Protein AF-A0A2N6AEP0-F1 (afdb_monomer_lite)

pLDDT: mean 72.24, std 19.49, range [38.16, 96.25]

Radius of gyration: 18.6 Å; chains: 1; bounding box: 50×39×45 Å

Secondary structure (DSSP, 8-state):
---------TT---SSGGGHHHHHHHHHT-TTT--S-HHHHHHHHHHHHHHHHHHHHHHHHHTTTT-TTSSSSS-HHHHHSS--

Sequence (84 aa):
MTKRAVVLFNLGGPTDLKVVRPFLFNLFNDPYIIQLPRILRFLVAKLISWRRTPTAQGIYREMGGGDRQLFNKRPHKLWLLRNS

Structure (mmCIF, N/CA/C/O backbone):
data_AF-A0A2N6AEP0-F1
#
_entry.id   AF-A0A2N6AEP0-F1
#
loop_
_atom_site.group_PDB
_atom_site.id
_atom_site.type_symbol
_atom_site.label_atom_id
_atom_site.label_alt_id
_atom_site.label_comp_id
_atom_site.label_asym_id
_atom_site.label_entity_id
_atom_site.label_seq_id
_atom_site.pdbx_PDB_ins_code
_atom_site.Cartn_x
_atom_site.Cartn_y
_atom_site.Cartn_z
_atom_site.occupancy
_atom_site.B_iso_or_equiv
_atom_site.auth_seq_id
_atom_site.auth_comp_id
_atom_site.auth_asym_id
_atom_site.auth_atom_id
_atom_site.pdbx_PDB_model_num
ATOM 1 N N . MET A 1 1 ? -20.764 -4.860 -16.392 1.00 38.22 1 MET A N 1
ATOM 2 C CA . MET A 1 1 ? -19.556 -4.145 -16.867 1.00 38.22 1 MET A CA 1
ATOM 3 C C . MET A 1 1 ? -18.636 -3.876 -15.679 1.00 38.22 1 MET A C 1
ATOM 5 O O . MET A 1 1 ? -18.894 -2.958 -14.910 1.00 38.22 1 MET A O 1
ATOM 9 N N . THR A 1 2 ? -17.607 -4.694 -15.459 1.00 38.16 2 THR A N 1
ATOM 10 C CA . THR A 1 2 ? -16.650 -4.503 -14.356 1.00 38.16 2 THR A CA 1
ATOM 11 C C . THR A 1 2 ? -15.713 -3.347 -14.707 1.00 38.16 2 THR A C 1
ATOM 13 O O . THR A 1 2 ? -14.815 -3.500 -15.534 1.00 38.16 2 THR A O 1
ATOM 16 N N . LYS A 1 3 ? -15.933 -2.166 -14.114 1.00 44.44 3 LYS A N 1
ATOM 17 C CA . LYS A 1 3 ? -15.028 -1.020 -14.269 1.00 44.44 3 LYS A CA 1
ATOM 18 C C . LYS A 1 3 ? -13.685 -1.378 -13.627 1.00 44.44 3 LYS A C 1
ATOM 20 O O . LYS A 1 3 ? -13.587 -1.514 -12.410 1.00 44.44 3 LYS A O 1
ATOM 25 N N . ARG A 1 4 ? -12.653 -1.582 -14.448 1.00 47.56 4 ARG A N 1
ATOM 26 C CA . ARG A 1 4 ? -11.276 -1.758 -13.973 1.00 47.56 4 ARG A CA 1
ATOM 27 C C . ARG A 1 4 ? -10.758 -0.384 -13.560 1.00 47.56 4 ARG A C 1
ATOM 29 O O . ARG A 1 4 ? -10.456 0.439 -14.416 1.00 47.56 4 ARG A O 1
ATOM 36 N N . ALA A 1 5 ? -10.697 -0.124 -12.258 1.00 45.38 5 ALA A N 1
ATOM 37 C CA . ALA A 1 5 ? -10.022 1.055 -11.737 1.00 45.38 5 ALA A CA 1
ATOM 38 C C . ALA A 1 5 ? -8.510 0.865 -11.926 1.00 45.38 5 ALA A C 1
ATOM 40 O O . ALA A 1 5 ? -7.864 0.1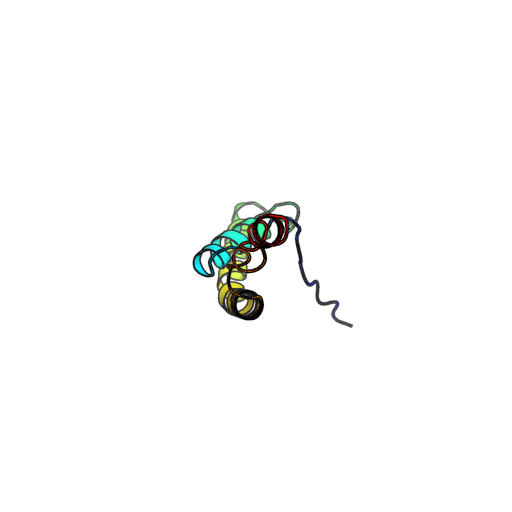35 -11.174 1.00 45.38 5 ALA A O 1
ATOM 41 N N . VAL A 1 6 ? -7.956 1.470 -12.978 1.00 49.81 6 VAL A N 1
ATOM 42 C CA . VAL A 1 6 ? -6.506 1.599 -13.145 1.00 49.81 6 VAL A CA 1
ATOM 43 C C . VAL A 1 6 ? -6.090 2.796 -12.307 1.00 49.81 6 VAL A C 1
ATOM 45 O O . VAL A 1 6 ? -6.300 3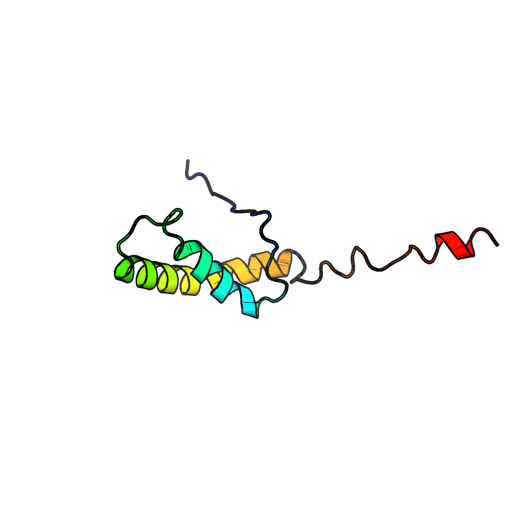.948 -12.675 1.00 49.81 6 VAL A O 1
ATOM 48 N N . VAL A 1 7 ? -5.579 2.503 -11.119 1.00 58.19 7 VAL A N 1
ATOM 49 C CA . VAL A 1 7 ? -5.131 3.506 -10.163 1.00 58.19 7 VAL A CA 1
ATOM 50 C C . VAL A 1 7 ? -3.766 4.035 -10.618 1.00 58.19 7 VAL A C 1
ATOM 52 O O . VAL A 1 7 ? -2.730 3.458 -10.300 1.00 58.19 7 VAL A O 1
ATOM 55 N N . LEU A 1 8 ? -3.771 5.111 -11.407 1.00 51.62 8 LEU A N 1
ATOM 56 C CA . LEU A 1 8 ? -2.575 5.853 -11.813 1.00 51.62 8 LEU A CA 1
ATOM 57 C C . LEU A 1 8 ? -2.466 7.106 -10.926 1.00 51.62 8 LEU A C 1
ATOM 59 O O . LEU A 1 8 ? -2.910 8.190 -11.294 1.00 51.62 8 LEU A O 1
ATOM 63 N N . PHE A 1 9 ? -1.966 6.952 -9.698 1.00 52.53 9 PHE A N 1
ATOM 64 C CA . PHE A 1 9 ? -1.811 8.094 -8.793 1.00 52.53 9 PHE A CA 1
ATOM 65 C C . PHE A 1 9 ? -0.549 8.899 -9.118 1.00 52.53 9 PHE A C 1
ATOM 67 O O . PHE A 1 9 ? 0.534 8.346 -9.293 1.00 52.53 9 PHE A O 1
ATOM 74 N N . ASN A 1 10 ? -0.680 10.225 -9.058 1.00 52.66 10 ASN A N 1
ATOM 75 C CA . ASN A 1 10 ? 0.406 11.214 -9.047 1.00 52.66 10 ASN A CA 1
ATOM 76 C C . ASN A 1 10 ? 1.335 11.127 -7.807 1.00 52.66 10 ASN A C 1
ATOM 78 O O . ASN A 1 10 ? 2.065 12.067 -7.520 1.00 52.66 10 ASN A O 1
ATOM 82 N N . LEU A 1 11 ? 1.341 10.013 -7.064 1.00 54.66 11 LEU A N 1
ATOM 83 C CA . LEU A 1 11 ? 2.196 9.798 -5.885 1.00 54.66 11 LEU A CA 1
ATOM 84 C C . LEU A 1 11 ? 3.631 9.365 -6.243 1.00 54.66 11 LEU A C 1
ATOM 86 O O . LEU A 1 11 ? 4.452 9.151 -5.356 1.00 54.66 11 LEU A O 1
ATOM 90 N N . GLY A 1 12 ? 3.940 9.248 -7.537 1.00 56.81 12 GLY A N 1
ATOM 91 C CA . GLY A 1 12 ? 5.182 8.656 -8.024 1.00 56.81 12 GLY A CA 1
ATOM 92 C C . GLY A 1 12 ? 5.080 7.131 -8.089 1.00 56.81 12 GLY A C 1
ATOM 93 O O . GLY A 1 12 ? 4.514 6.478 -7.215 1.00 56.81 12 GLY A O 1
ATOM 94 N N . GLY A 1 13 ? 5.594 6.550 -9.173 1.00 60.16 13 GLY A N 1
ATOM 95 C CA . GLY A 1 13 ? 5.726 5.102 -9.281 1.00 60.16 13 GLY A CA 1
ATOM 96 C C . GLY A 1 13 ? 6.922 4.614 -8.454 1.00 60.16 13 GLY A C 1
ATOM 97 O O . GLY A 1 13 ? 7.923 5.329 -8.383 1.00 60.16 13 GLY A O 1
ATOM 98 N N . PRO A 1 14 ? 6.860 3.418 -7.846 1.00 60.38 14 PRO A N 1
ATOM 99 C CA . PRO A 1 14 ? 8.025 2.775 -7.260 1.00 60.38 14 PRO A CA 1
ATOM 100 C C . PRO A 1 14 ? 9.181 2.743 -8.271 1.00 60.38 14 PRO A C 1
ATOM 102 O O . PRO A 1 14 ? 9.067 2.147 -9.341 1.00 60.38 14 PRO A O 1
ATOM 105 N N . THR A 1 15 ? 10.294 3.387 -7.920 1.00 63.97 15 THR A N 1
ATOM 106 C CA . THR A 1 15 ? 11.547 3.378 -8.693 1.00 63.97 15 THR A CA 1
ATOM 107 C C . THR A 1 15 ? 12.258 2.022 -8.656 1.00 63.97 15 THR A C 1
ATOM 109 O O . THR A 1 15 ? 13.191 1.805 -9.416 1.00 63.97 15 THR A O 1
ATOM 112 N N . ASP A 1 16 ? 11.814 1.089 -7.809 1.00 71.38 16 ASP A N 1
ATOM 113 C CA . ASP A 1 16 ? 12.318 -0.285 -7.746 1.00 71.38 16 ASP A CA 1
ATOM 114 C C . ASP A 1 16 ? 11.145 -1.264 -7.548 1.00 71.38 16 ASP A C 1
ATOM 116 O O . ASP A 1 16 ? 10.225 -1.030 -6.758 1.00 71.38 16 ASP A O 1
ATOM 120 N N . LEU A 1 17 ? 11.184 -2.413 -8.225 1.00 77.38 17 LEU A N 1
ATOM 121 C CA . LEU A 1 17 ? 10.226 -3.507 -8.045 1.00 77.38 17 LEU A CA 1
ATOM 122 C C . LEU A 1 17 ? 10.157 -3.991 -6.585 1.00 77.38 17 LEU A C 1
ATOM 124 O O . LEU A 1 17 ? 9.109 -4.476 -6.145 1.00 77.38 17 LEU A O 1
ATOM 128 N N . LYS A 1 18 ? 11.241 -3.835 -5.814 1.00 79.12 18 LYS A N 1
ATOM 129 C CA . LYS A 1 18 ? 11.315 -4.197 -4.389 1.00 79.12 18 LYS A CA 1
ATOM 130 C C . LYS A 1 18 ? 10.396 -3.351 -3.505 1.00 79.12 18 LYS A C 1
ATOM 132 O O . LYS A 1 18 ? 9.893 -3.857 -2.501 1.00 79.12 18 LYS A O 1
ATOM 137 N N . VAL A 1 19 ? 10.121 -2.099 -3.882 1.00 83.44 19 VAL A N 1
ATOM 138 C CA . VAL A 1 19 ? 9.274 -1.189 -3.088 1.00 83.44 19 VAL A CA 1
ATOM 139 C C . VAL A 1 19 ? 7.785 -1.256 -3.463 1.00 83.44 19 VAL A C 1
ATOM 141 O O . VAL A 1 19 ? 6.950 -0.683 -2.764 1.00 83.44 19 VAL A O 1
ATOM 144 N N . VAL A 1 20 ? 7.418 -2.039 -4.488 1.00 85.50 20 VAL A N 1
ATOM 145 C CA . VAL A 1 20 ? 6.019 -2.235 -4.921 1.00 85.50 20 VAL A CA 1
ATOM 146 C C . VAL A 1 20 ? 5.148 -2.795 -3.794 1.00 85.50 20 VAL A C 1
ATOM 148 O O . VAL A 1 20 ? 4.033 -2.325 -3.576 1.00 85.50 20 VAL A O 1
ATOM 151 N N . ARG A 1 21 ? 5.644 -3.783 -3.040 1.00 89.12 21 ARG A N 1
ATOM 152 C CA . ARG A 1 21 ? 4.867 -4.402 -1.955 1.00 89.12 21 ARG A CA 1
ATOM 153 C C . ARG A 1 21 ? 4.609 -3.441 -0.781 1.00 89.12 21 ARG A C 1
ATOM 155 O O . ARG A 1 21 ? 3.444 -3.326 -0.399 1.00 89.12 21 ARG A O 1
ATOM 162 N N . PRO A 1 22 ? 5.622 -2.743 -0.222 1.00 89.12 22 PRO A N 1
ATOM 163 C CA . PRO A 1 22 ? 5.402 -1.691 0.774 1.00 89.12 22 PRO A CA 1
ATOM 164 C C . PRO A 1 22 ? 4.430 -0.601 0.308 1.00 89.12 22 PRO A C 1
ATOM 166 O O . PRO A 1 22 ? 3.549 -0.203 1.066 1.00 89.12 22 PRO A O 1
ATOM 169 N N . PHE A 1 23 ? 4.536 -0.169 -0.952 1.00 86.62 23 PHE A N 1
ATOM 170 C CA . PHE A 1 23 ? 3.625 0.814 -1.537 1.00 86.62 23 PHE A CA 1
ATOM 171 C C . PHE A 1 23 ? 2.168 0.328 -1.531 1.00 86.62 23 PHE A C 1
ATOM 173 O O . PHE A 1 23 ? 1.289 1.008 -1.003 1.00 86.62 23 PHE A O 1
ATOM 180 N N . LEU A 1 24 ? 1.914 -0.880 -2.050 1.00 89.06 24 LEU A N 1
ATOM 181 C CA . LEU A 1 24 ? 0.572 -1.468 -2.056 1.00 89.06 24 LEU A CA 1
ATOM 182 C C . LEU A 1 24 ? 0.030 -1.664 -0.638 1.00 89.06 24 LEU A C 1
ATOM 184 O O . LEU A 1 24 ? -1.158 -1.465 -0.402 1.00 89.06 24 LEU A O 1
ATOM 188 N N . PHE A 1 25 ? 0.882 -2.057 0.309 1.00 92.81 25 PHE A N 1
ATOM 189 C CA . PHE A 1 25 ? 0.474 -2.206 1.700 1.00 92.81 25 PHE A CA 1
ATOM 190 C C . PHE A 1 25 ? -0.015 -0.876 2.282 1.00 92.81 25 PHE A C 1
ATOM 192 O O . PHE A 1 25 ? -1.109 -0.837 2.839 1.00 92.81 25 PHE A O 1
ATOM 199 N N . ASN A 1 26 ? 0.742 0.209 2.103 1.00 90.50 26 ASN A N 1
ATOM 200 C CA . ASN A 1 26 ? 0.346 1.534 2.584 1.00 90.50 26 ASN A CA 1
ATOM 201 C C . ASN A 1 26 ? -0.959 2.008 1.932 1.00 90.50 26 ASN A C 1
ATOM 203 O O . ASN A 1 26 ? -1.833 2.506 2.634 1.00 90.50 26 ASN A O 1
ATOM 207 N N . LEU A 1 27 ? -1.123 1.769 0.626 1.00 88.56 27 LEU A N 1
ATOM 208 C CA . LEU A 1 27 ? -2.338 2.109 -0.117 1.00 88.56 27 LEU A CA 1
ATOM 209 C C . LEU A 1 27 ? -3.583 1.412 0.450 1.00 88.56 27 LEU A C 1
ATOM 211 O O . LEU A 1 27 ? -4.602 2.050 0.688 1.00 88.56 27 LEU A O 1
ATOM 215 N N . PHE A 1 28 ? -3.520 0.098 0.675 1.00 90.69 28 PHE A N 1
ATOM 216 C CA . PHE A 1 28 ? -4.672 -0.648 1.193 1.00 90.69 28 PHE A CA 1
ATOM 217 C C . PHE A 1 28 ? -4.858 -0.494 2.705 1.00 90.69 28 PHE A C 1
ATOM 219 O O . PHE A 1 28 ? -5.933 -0.779 3.225 1.00 90.69 28 PHE A O 1
ATOM 226 N N . ASN A 1 29 ? -3.829 -0.047 3.421 1.00 92.62 29 ASN A N 1
ATOM 227 C CA . ASN A 1 29 ? -3.927 0.267 4.839 1.00 92.62 29 ASN A CA 1
ATOM 228 C C . ASN A 1 29 ? -4.461 1.691 5.089 1.00 92.62 29 ASN A C 1
ATOM 230 O O . ASN A 1 29 ? -4.604 2.083 6.244 1.00 92.62 29 ASN A O 1
ATOM 234 N N . ASP A 1 30 ? -4.786 2.463 4.053 1.00 89.69 30 ASP A N 1
ATOM 235 C CA . ASP A 1 30 ? -5.379 3.795 4.174 1.00 89.69 30 ASP A CA 1
ATOM 236 C C . ASP A 1 30 ? -6.865 3.702 4.604 1.00 89.69 30 ASP A C 1
ATOM 238 O O . ASP A 1 30 ? -7.639 2.964 3.981 1.00 89.69 30 ASP A O 1
ATOM 242 N N . PRO A 1 31 ? -7.293 4.412 5.671 1.00 89.75 31 PRO A N 1
ATOM 243 C CA . PRO A 1 31 ? -8.687 4.397 6.127 1.00 89.75 31 PRO A CA 1
ATOM 244 C C . PRO A 1 31 ? -9.682 4.990 5.114 1.00 89.75 31 PRO A C 1
ATOM 246 O O . PRO A 1 31 ? -10.858 4.633 5.154 1.00 89.75 31 PRO A O 1
ATOM 249 N N . TYR A 1 32 ? -9.235 5.864 4.209 1.00 87.50 32 TYR A N 1
ATOM 250 C CA . TYR A 1 32 ? -10.058 6.436 3.143 1.00 87.50 32 TYR A CA 1
ATOM 251 C C . TYR A 1 32 ? -10.236 5.478 1.959 1.00 87.50 32 TYR A C 1
ATOM 253 O O . TYR A 1 32 ? -11.207 5.606 1.216 1.00 87.50 32 TYR A O 1
ATOM 261 N N . ILE A 1 33 ? -9.339 4.497 1.797 1.00 86.56 33 ILE A N 1
ATOM 262 C CA . ILE A 1 33 ? -9.444 3.454 0.765 1.00 86.56 33 ILE A CA 1
ATOM 263 C C . ILE A 1 33 ? -10.248 2.258 1.280 1.00 86.56 33 ILE A C 1
ATOM 265 O O . ILE A 1 33 ? -11.122 1.748 0.580 1.00 86.56 33 ILE A O 1
ATOM 269 N N . ILE A 1 34 ? -9.958 1.800 2.501 1.00 86.12 34 ILE A N 1
ATOM 270 C CA . ILE A 1 34 ? -10.654 0.684 3.144 1.00 86.12 34 ILE A CA 1
ATOM 271 C C . ILE A 1 34 ? -11.202 1.150 4.491 1.00 86.12 34 ILE A C 1
ATOM 273 O O . ILE A 1 34 ? -10.466 1.316 5.462 1.00 86.12 34 ILE A O 1
ATOM 277 N N . GLN A 1 35 ? -12.522 1.286 4.581 1.00 91.81 35 GLN A N 1
ATOM 278 C CA . GLN A 1 35 ? -13.202 1.643 5.824 1.00 91.81 35 GLN A CA 1
ATOM 279 C C . GLN A 1 35 ? -13.400 0.392 6.692 1.00 91.81 35 GLN A C 1
ATOM 281 O O . GLN A 1 35 ? -14.469 -0.208 6.725 1.00 91.81 35 GLN A O 1
ATOM 286 N N . LEU A 1 36 ? -12.332 -0.040 7.368 1.00 93.12 36 LEU A N 1
ATOM 287 C CA . LEU A 1 36 ? -12.353 -1.156 8.317 1.00 93.12 36 LEU A CA 1
ATOM 288 C C . LEU A 1 36 ? -11.643 -0.793 9.632 1.00 93.12 36 LEU A C 1
ATOM 290 O O . LEU A 1 36 ? -10.703 0.020 9.629 1.00 93.12 36 LEU A O 1
ATOM 294 N N . PRO A 1 37 ? -12.011 -1.456 10.749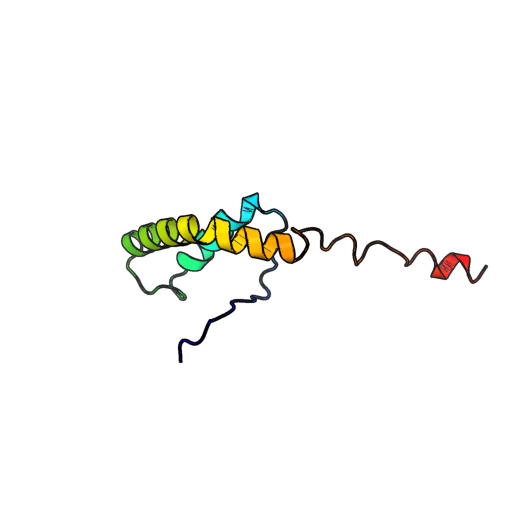 1.00 94.25 37 PRO A N 1
ATOM 295 C CA . PRO A 1 37 ? -11.255 -1.394 11.995 1.00 94.25 37 PRO A CA 1
ATOM 296 C C . PRO A 1 37 ? -9.771 -1.691 11.758 1.00 94.25 37 PRO A C 1
ATOM 298 O O . PRO A 1 37 ? -9.424 -2.550 10.946 1.00 94.25 37 PRO A O 1
ATOM 301 N N . ARG A 1 38 ? -8.884 -0.996 12.480 1.00 92.62 38 ARG A N 1
ATOM 302 C CA . ARG A 1 38 ? -7.428 -0.981 12.229 1.00 92.62 38 ARG A CA 1
ATOM 303 C C . ARG A 1 38 ? -6.808 -2.376 12.074 1.00 92.62 38 ARG A C 1
ATOM 305 O O . ARG A 1 38 ? -5.983 -2.573 11.188 1.00 92.62 38 ARG A O 1
ATOM 312 N N . ILE A 1 39 ? -7.219 -3.335 12.903 1.00 94.62 39 ILE A N 1
ATOM 313 C CA . ILE A 1 39 ? -6.695 -4.710 12.892 1.00 94.62 39 ILE A CA 1
ATOM 314 C C . ILE A 1 39 ? -7.109 -5.439 11.608 1.00 94.62 39 ILE A C 1
ATOM 316 O O . ILE A 1 39 ? -6.264 -5.985 10.902 1.00 94.62 39 ILE A O 1
ATOM 320 N N . LEU A 1 40 ? -8.399 -5.399 11.265 1.00 95.44 40 LEU A N 1
ATOM 321 C CA . LEU A 1 40 ? -8.919 -6.037 10.054 1.00 95.44 40 LEU A CA 1
ATOM 322 C C . LEU A 1 40 ? -8.345 -5.385 8.797 1.00 95.44 40 LEU A C 1
ATOM 324 O O . LEU A 1 40 ? -7.909 -6.084 7.886 1.00 95.44 40 LEU A O 1
ATOM 328 N N . ARG A 1 41 ? -8.263 -4.052 8.780 1.00 95.75 41 ARG A N 1
ATOM 329 C CA . ARG A 1 41 ? -7.639 -3.294 7.693 1.00 95.75 41 ARG A CA 1
ATOM 330 C C . ARG A 1 41 ? -6.188 -3.703 7.474 1.00 95.75 41 ARG A C 1
ATOM 332 O O . ARG A 1 41 ? -5.810 -3.960 6.338 1.00 95.75 41 ARG A O 1
ATOM 339 N N . PHE A 1 42 ? -5.402 -3.845 8.539 1.00 95.50 42 PHE A N 1
ATOM 340 C CA . 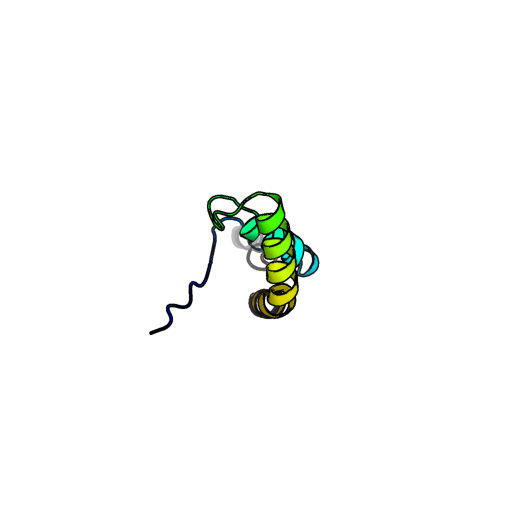PHE A 1 42 ? -4.017 -4.303 8.445 1.00 95.50 42 PHE A CA 1
ATOM 341 C C . PHE A 1 42 ? -3.910 -5.703 7.818 1.00 95.50 42 PHE A C 1
ATOM 343 O O . PHE A 1 42 ? -3.089 -5.923 6.924 1.00 95.50 42 PHE A O 1
ATOM 350 N N . LEU A 1 43 ? -4.751 -6.649 8.254 1.00 96.25 43 LEU A N 1
ATOM 351 C CA . LEU A 1 43 ? -4.762 -8.015 7.719 1.00 96.25 43 LEU A CA 1
ATOM 352 C C . LEU A 1 43 ? -5.142 -8.034 6.235 1.00 96.25 43 LEU A C 1
ATOM 354 O O . LEU A 1 43 ? -4.451 -8.653 5.422 1.00 96.25 43 LEU A O 1
ATOM 358 N N . VAL A 1 44 ? -6.197 -7.303 5.875 1.00 94.62 44 VAL A N 1
ATOM 359 C CA . VAL A 1 44 ? -6.665 -7.158 4.494 1.00 94.62 44 VAL A CA 1
ATOM 360 C C . VAL A 1 44 ? -5.590 -6.496 3.629 1.00 94.62 44 VAL A C 1
ATOM 362 O O . VAL A 1 44 ? -5.251 -7.021 2.570 1.00 94.62 44 VAL A O 1
ATOM 365 N N . ALA A 1 45 ? -4.972 -5.411 4.096 1.00 94.44 45 ALA A N 1
ATOM 366 C CA . ALA A 1 45 ? -3.892 -4.730 3.389 1.00 94.44 45 ALA A CA 1
ATOM 367 C C . ALA A 1 45 ? -2.679 -5.644 3.168 1.00 94.44 45 ALA A C 1
ATOM 369 O O . ALA A 1 45 ? -2.113 -5.684 2.072 1.00 94.44 45 ALA A O 1
ATOM 370 N N . LYS A 1 46 ? -2.299 -6.441 4.173 1.00 95.12 46 LYS A N 1
ATOM 371 C CA . LYS A 1 46 ? -1.206 -7.418 4.070 1.00 95.12 46 LYS A CA 1
ATOM 372 C C . LYS A 1 46 ? -1.517 -8.516 3.050 1.00 95.12 46 LYS A C 1
ATOM 374 O O . LYS A 1 46 ? -0.647 -8.868 2.253 1.00 95.12 46 LYS A O 1
ATOM 379 N N . LEU A 1 47 ? -2.750 -9.022 3.041 1.00 95.56 47 LEU A N 1
ATOM 380 C CA . LEU A 1 47 ? -3.191 -10.060 2.109 1.00 95.56 47 LEU A CA 1
ATOM 381 C C . LEU A 1 47 ? -3.259 -9.540 0.667 1.00 95.56 47 LEU A C 1
ATOM 383 O O . LEU A 1 47 ? -2.697 -10.153 -0.243 1.00 95.56 47 LEU A O 1
ATOM 387 N N . ILE A 1 48 ? -3.916 -8.395 0.457 1.00 93.00 48 ILE A N 1
ATOM 388 C CA . ILE A 1 48 ? -4.085 -7.802 -0.873 1.00 93.00 48 ILE A CA 1
ATOM 389 C C . ILE A 1 48 ? -2.729 -7.384 -1.440 1.00 93.00 48 ILE A C 1
ATOM 391 O O 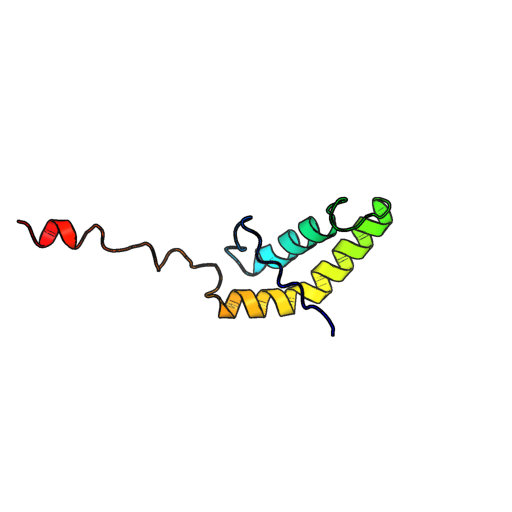. ILE A 1 48 ? -2.436 -7.717 -2.588 1.00 93.00 48 ILE A O 1
ATOM 395 N N . SER A 1 49 ? -1.885 -6.708 -0.653 1.00 93.44 49 SER A N 1
ATOM 396 C CA . SER A 1 49 ? -0.552 -6.294 -1.110 1.00 93.44 49 SER A CA 1
ATOM 397 C C . SER A 1 49 ? 0.288 -7.496 -1.525 1.00 93.44 49 SER A C 1
ATOM 399 O O . SER A 1 49 ? 0.848 -7.490 -2.618 1.00 93.44 49 SER A O 1
ATOM 401 N N . TRP A 1 50 ? 0.315 -8.569 -0.729 1.00 93.44 50 TRP A N 1
ATOM 402 C CA . TRP A 1 50 ? 1.045 -9.788 -1.076 1.00 93.44 50 TRP A CA 1
ATOM 403 C C . TRP A 1 50 ? 0.535 -10.421 -2.375 1.00 93.44 50 TRP A C 1
ATOM 405 O O . TRP A 1 50 ? 1.330 -10.689 -3.274 1.00 93.44 50 TRP A O 1
ATOM 415 N N . ARG A 1 51 ? -0.786 -10.570 -2.525 1.00 92.62 51 ARG A N 1
ATOM 416 C CA . ARG A 1 51 ? -1.391 -11.177 -3.720 1.00 92.62 51 ARG A CA 1
ATOM 417 C C . ARG A 1 51 ? -1.209 -10.328 -4.981 1.00 92.62 51 ARG A C 1
ATOM 419 O O . ARG A 1 51 ? -1.065 -10.871 -6.070 1.00 92.62 51 ARG A O 1
ATOM 426 N N . ARG A 1 52 ? -1.248 -8.999 -4.855 1.00 90.25 52 ARG A N 1
ATOM 427 C CA . ARG A 1 52 ? -1.173 -8.060 -5.989 1.00 90.25 52 ARG A CA 1
ATOM 428 C C . ARG A 1 52 ? 0.255 -7.694 -6.382 1.00 90.25 52 ARG A C 1
ATOM 430 O O . ARG A 1 52 ? 0.445 -7.206 -7.492 1.00 90.25 52 ARG A O 1
ATOM 437 N N . THR A 1 53 ? 1.242 -7.946 -5.519 1.00 89.94 53 THR A N 1
ATOM 438 C CA . THR A 1 53 ? 2.651 -7.600 -5.774 1.00 89.94 53 THR A CA 1
ATOM 439 C C . THR A 1 53 ? 3.172 -8.165 -7.102 1.00 89.94 53 THR A C 1
ATOM 441 O O . THR A 1 53 ? 3.684 -7.366 -7.880 1.00 89.94 53 THR A O 1
ATOM 444 N N . PRO A 1 54 ? 3.013 -9.464 -7.438 1.00 89.12 54 PRO A N 1
ATOM 44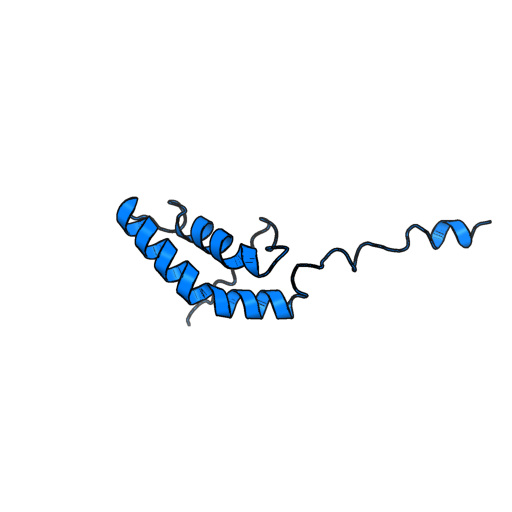5 C CA . PRO A 1 54 ? 3.566 -10.008 -8.682 1.00 89.12 54 PRO A CA 1
ATOM 446 C C . PRO A 1 54 ? 2.947 -9.370 -9.931 1.00 89.12 54 PRO A C 1
ATOM 448 O O . PRO A 1 54 ? 3.655 -9.005 -10.866 1.00 89.12 54 PRO A O 1
ATOM 451 N N . THR A 1 55 ? 1.625 -9.168 -9.925 1.00 87.06 55 THR A N 1
ATOM 452 C CA . THR A 1 55 ? 0.908 -8.513 -11.028 1.00 87.06 55 THR A CA 1
ATOM 453 C C . THR A 1 55 ? 1.339 -7.057 -11.188 1.00 87.06 55 THR A C 1
ATOM 455 O O . THR A 1 55 ? 1.623 -6.621 -12.298 1.00 87.06 55 THR A O 1
ATOM 458 N N . ALA A 1 56 ? 1.427 -6.308 -10.086 1.00 84.31 56 ALA A N 1
ATOM 459 C CA . ALA A 1 56 ? 1.863 -4.916 -10.113 1.00 84.31 56 ALA A CA 1
ATOM 460 C C . ALA A 1 56 ? 3.324 -4.786 -10.569 1.00 84.31 56 ALA A C 1
ATOM 462 O O . ALA A 1 56 ? 3.636 -3.913 -11.370 1.00 84.31 56 ALA A O 1
ATOM 463 N N . GLN A 1 57 ? 4.213 -5.675 -10.118 1.00 85.12 57 GLN A N 1
ATOM 464 C CA . GLN A 1 57 ? 5.604 -5.717 -10.571 1.00 85.12 57 GLN A CA 1
ATOM 465 C C . GLN A 1 57 ? 5.723 -6.001 -12.072 1.00 85.12 57 GLN A C 1
ATOM 467 O O . GLN A 1 57 ? 6.569 -5.393 -12.717 1.00 85.12 57 GLN A O 1
ATOM 472 N N . GLY A 1 58 ? 4.886 -6.883 -12.632 1.00 84.06 58 GLY A N 1
ATOM 473 C CA . GLY A 1 58 ? 4.829 -7.121 -14.079 1.00 84.06 58 GLY A CA 1
ATOM 474 C C . GLY A 1 58 ? 4.501 -5.843 -14.853 1.00 84.06 58 GLY A C 1
ATOM 475 O O . GLY A 1 58 ? 5.256 -5.449 -15.735 1.00 84.06 58 GLY A O 1
ATOM 476 N N . ILE A 1 59 ? 3.459 -5.128 -14.419 1.00 79.44 59 ILE A N 1
ATOM 477 C CA . ILE A 1 59 ? 3.046 -3.846 -15.010 1.00 79.44 59 ILE A CA 1
ATOM 478 C C . ILE A 1 59 ? 4.164 -2.796 -14.891 1.00 79.44 59 ILE A C 1
ATOM 480 O O . ILE A 1 59 ? 4.514 -2.149 -15.874 1.00 79.44 59 ILE A O 1
ATOM 484 N N . TYR A 1 60 ? 4.781 -2.641 -13.713 1.00 75.44 60 TYR A N 1
ATOM 485 C CA . TYR A 1 60 ? 5.886 -1.689 -13.528 1.00 75.44 60 TYR A CA 1
ATOM 486 C C . TYR A 1 60 ? 7.138 -2.057 -14.332 1.00 75.44 60 TYR A C 1
ATOM 488 O O . TYR A 1 60 ? 7.859 -1.162 -14.769 1.00 75.44 60 TYR A O 1
ATOM 496 N N . ARG A 1 61 ? 7.400 -3.351 -14.553 1.00 77.44 61 ARG A N 1
ATOM 497 C CA . ARG A 1 61 ? 8.496 -3.825 -15.408 1.00 77.44 61 ARG A CA 1
ATOM 498 C C . ARG A 1 61 ? 8.250 -3.457 -16.871 1.00 77.44 61 ARG A C 1
ATOM 500 O O . ARG A 1 61 ? 9.162 -2.950 -17.513 1.00 77.44 61 ARG A O 1
ATOM 507 N N . GLU A 1 62 ? 7.031 -3.648 -17.367 1.00 74.50 62 GLU A N 1
ATOM 508 C CA . GLU A 1 62 ? 6.629 -3.243 -18.724 1.00 74.50 62 GLU A CA 1
ATOM 509 C C . GLU A 1 62 ? 6.678 -1.718 -18.915 1.00 74.50 62 GLU A C 1
ATOM 511 O O . GLU A 1 62 ? 7.021 -1.236 -19.990 1.00 74.50 62 GLU A O 1
ATOM 516 N N . MET A 1 63 ? 6.422 -0.947 -17.854 1.00 66.56 63 MET A N 1
ATOM 517 C CA . MET A 1 63 ? 6.520 0.520 -17.849 1.00 66.56 63 MET A CA 1
ATOM 518 C C . MET A 1 63 ? 7.962 1.066 -17.773 1.00 66.56 63 MET A C 1
ATOM 520 O O . MET A 1 63 ? 8.143 2.274 -17.621 1.00 66.56 63 MET A O 1
ATOM 524 N N . GLY A 1 64 ? 8.991 0.215 -17.865 1.00 62.75 64 GLY A N 1
ATOM 525 C CA . GLY A 1 64 ? 10.400 0.630 -17.833 1.00 62.75 64 GLY A CA 1
ATOM 526 C C . GLY A 1 64 ? 11.066 0.560 -16.456 1.00 62.75 64 GLY A C 1
ATOM 527 O O . GLY A 1 64 ? 12.137 1.127 -16.274 1.00 62.75 64 GLY A O 1
ATOM 528 N N . GLY A 1 65 ? 10.450 -0.126 -15.485 1.00 54.66 65 GLY A N 1
ATOM 529 C CA . GLY A 1 65 ? 11.103 -0.567 -14.250 1.00 54.66 65 GLY A CA 1
ATOM 530 C C . GLY A 1 65 ? 11.822 0.543 -13.489 1.00 54.66 65 GLY A C 1
ATOM 531 O O . GLY A 1 65 ? 13.024 0.453 -13.288 1.00 54.66 65 GLY A O 1
ATOM 532 N N . GLY A 1 66 ? 11.107 1.601 -13.100 1.00 54.72 66 GLY A N 1
ATOM 533 C CA . GLY A 1 66 ? 11.634 2.657 -12.229 1.00 54.72 66 GLY A CA 1
ATOM 534 C C . GLY A 1 66 ? 12.710 3.571 -12.827 1.00 54.72 66 GLY A C 1
ATOM 535 O O . GLY A 1 66 ? 12.966 4.648 -12.285 1.00 54.72 66 GLY A O 1
ATOM 536 N N . ASP A 1 67 ? 13.258 3.223 -13.989 1.00 46.94 67 ASP A N 1
ATOM 537 C CA . ASP A 1 67 ? 14.299 3.979 -14.670 1.00 46.94 67 ASP A CA 1
ATOM 538 C C . ASP A 1 67 ? 13.707 5.052 -15.594 1.00 46.94 67 ASP A C 1
ATOM 540 O O . ASP A 1 67 ? 13.989 5.167 -16.787 1.00 46.94 67 ASP A O 1
ATOM 544 N N . ARG A 1 68 ? 12.894 5.939 -15.008 1.00 50.50 68 ARG A N 1
ATOM 545 C CA . ARG A 1 68 ? 12.489 7.192 -15.669 1.00 50.50 68 ARG A CA 1
ATOM 546 C C . ARG A 1 68 ? 13.616 8.237 -15.689 1.00 50.50 68 ARG A C 1
ATOM 548 O O . ARG A 1 68 ? 13.368 9.396 -16.010 1.00 50.50 68 ARG A O 1
ATOM 555 N N . GLN A 1 69 ? 14.855 7.862 -15.354 1.00 48.88 69 GLN A N 1
ATOM 556 C CA . GLN A 1 69 ? 16.014 8.758 -15.422 1.00 48.88 69 GLN A CA 1
ATOM 557 C C . GLN A 1 69 ? 16.717 8.755 -16.784 1.00 48.88 69 GLN A C 1
ATOM 559 O O . GLN A 1 69 ? 17.427 9.715 -17.081 1.00 48.88 69 GLN A O 1
ATOM 564 N N . LEU A 1 70 ? 16.476 7.769 -17.653 1.00 45.81 70 LEU A N 1
ATOM 565 C CA . LEU A 1 70 ? 17.092 7.756 -18.987 1.00 45.81 70 LEU A CA 1
ATOM 566 C C . LEU A 1 70 ? 16.360 8.634 -20.011 1.00 45.81 70 LEU A C 1
ATOM 568 O O . LEU A 1 70 ? 16.980 9.077 -20.970 1.00 45.81 70 LEU A O 1
ATOM 572 N N . PHE A 1 71 ? 15.090 8.988 -19.780 1.00 46.91 71 PHE A N 1
ATOM 573 C CA . PHE A 1 71 ? 14.370 9.902 -20.678 1.00 46.91 71 PHE A CA 1
ATOM 574 C C . PHE A 1 71 ? 14.690 11.389 -20.427 1.00 46.91 71 PHE A C 1
ATOM 576 O O . PHE A 1 71 ? 14.434 12.223 -21.287 1.00 46.91 71 PHE A O 1
ATOM 583 N N . ASN A 1 72 ? 15.273 11.740 -19.271 1.00 46.50 72 ASN A N 1
ATOM 584 C CA . ASN A 1 72 ? 15.580 13.136 -18.920 1.00 46.50 72 ASN A CA 1
ATOM 585 C C . ASN A 1 72 ? 17.075 13.413 -18.677 1.00 46.50 72 ASN A C 1
ATOM 587 O O . ASN A 1 72 ? 17.450 14.487 -18.207 1.00 46.50 72 ASN A O 1
ATOM 591 N N . LYS A 1 73 ? 17.966 12.471 -19.006 1.00 44.22 73 LYS A N 1
ATOM 592 C CA . LYS A 1 73 ? 19.413 12.717 -18.982 1.00 44.22 73 LYS A CA 1
ATOM 593 C C . LYS A 1 73 ? 20.009 12.620 -20.379 1.00 44.22 73 LYS A C 1
ATOM 595 O O . LYS A 1 73 ? 20.724 11.678 -20.693 1.00 44.22 73 LYS A O 1
ATOM 600 N N . ARG A 1 74 ? 19.775 13.707 -21.125 1.00 43.16 74 ARG A N 1
ATOM 601 C CA . ARG A 1 74 ? 20.571 14.337 -22.203 1.00 43.16 74 ARG A CA 1
ATOM 602 C C . ARG A 1 74 ? 19.718 14.571 -23.467 1.00 43.16 74 ARG A C 1
ATOM 604 O O . ARG A 1 74 ? 19.069 13.635 -23.912 1.00 43.16 74 ARG A O 1
ATOM 611 N N . PRO A 1 75 ? 19.761 15.785 -24.064 1.00 47.88 75 PRO A N 1
ATOM 612 C CA . PRO A 1 75 ? 20.954 16.624 -24.059 1.00 47.88 75 PRO A CA 1
ATOM 613 C C . PRO A 1 75 ? 20.696 18.137 -23.910 1.00 47.88 75 PRO A C 1
ATOM 615 O O . PRO A 1 75 ? 20.675 18.865 -24.897 1.00 47.88 75 PRO A O 1
ATOM 618 N N . HIS A 1 76 ? 20.725 18.666 -22.679 1.00 50.81 76 HIS A N 1
ATOM 619 C CA . HIS A 1 76 ? 21.059 20.095 -22.506 1.00 50.81 76 HIS A CA 1
ATOM 620 C C . HIS A 1 76 ? 22.525 20.394 -22.909 1.00 50.81 76 HIS A C 1
ATOM 622 O O . HIS A 1 76 ? 22.920 21.546 -23.031 1.00 50.81 76 HIS A O 1
ATOM 628 N N . LYS A 1 77 ? 23.334 19.349 -23.166 1.00 49.38 77 LYS A N 1
ATOM 629 C CA . LYS A 1 77 ? 24.730 19.453 -23.615 1.00 49.38 77 LYS A CA 1
ATOM 630 C C . LYS A 1 77 ? 24.907 19.501 -25.145 1.00 49.38 77 LYS A C 1
ATOM 632 O O . LYS A 1 77 ? 25.976 19.895 -25.587 1.00 49.38 77 LYS A O 1
ATOM 637 N N . LEU A 1 78 ? 23.895 19.142 -25.953 1.00 51.16 78 LEU A N 1
ATOM 638 C CA . LEU A 1 78 ? 23.985 19.278 -27.423 1.00 51.16 78 LEU A CA 1
ATOM 639 C C . LEU A 1 78 ? 23.616 20.682 -27.924 1.00 51.16 78 LEU A C 1
ATOM 641 O O . LEU A 1 78 ? 24.019 21.040 -29.024 1.00 51.16 78 LEU A O 1
ATOM 645 N N . TRP A 1 79 ? 22.894 21.488 -27.139 1.00 53.78 79 TRP A N 1
ATOM 646 C CA . TRP A 1 79 ? 22.530 22.849 -27.556 1.00 53.78 79 TRP A CA 1
ATOM 647 C C . TRP A 1 79 ? 23.709 23.830 -27.447 1.00 53.78 79 TRP A C 1
ATOM 649 O O . TRP A 1 79 ? 23.857 24.709 -28.285 1.00 53.78 79 TRP A O 1
ATOM 659 N N . LEU A 1 80 ? 24.600 23.630 -26.467 1.00 55.44 80 LEU A N 1
ATOM 660 C CA . LEU A 1 80 ? 25.774 24.488 -26.248 1.00 55.44 80 LEU A CA 1
ATOM 661 C C . LEU A 1 80 ? 26.929 24.221 -27.230 1.00 55.44 80 LEU A C 1
ATOM 663 O O . LEU A 1 80 ? 27.700 25.127 -27.509 1.00 55.44 80 LEU A O 1
ATOM 667 N N . LEU A 1 81 ? 27.039 23.008 -27.785 1.00 57.41 81 LEU A N 1
ATOM 668 C CA . LEU A 1 81 ? 28.089 22.660 -28.757 1.00 57.41 81 LEU A CA 1
ATOM 669 C C . LEU A 1 81 ? 27.723 23.002 -30.211 1.00 57.41 81 LEU A C 1
ATOM 671 O O . LEU A 1 81 ? 28.579 22.913 -31.081 1.00 57.41 81 LEU A O 1
ATOM 675 N N . ARG A 1 82 ? 26.465 23.373 -30.488 1.00 54.09 82 ARG A N 1
ATOM 676 C CA . ARG A 1 82 ? 26.000 23.748 -31.837 1.00 54.09 82 ARG A CA 1
ATOM 677 C C . ARG A 1 82 ? 26.027 25.263 -32.091 1.00 54.09 82 ARG A C 1
ATOM 679 O O . ARG A 1 82 ? 25.708 25.684 -33.193 1.00 54.09 82 ARG A O 1
ATOM 686 N N . ASN A 1 83 ? 26.391 26.055 -31.080 1.00 46.44 83 ASN A N 1
ATOM 687 C CA . ASN A 1 83 ? 26.372 27.520 -31.103 1.00 46.44 83 ASN A CA 1
ATOM 688 C C . ASN A 1 83 ? 27.714 28.147 -30.662 1.00 46.44 83 ASN A C 1
ATOM 690 O O . ASN A 1 83 ? 27.719 29.263 -30.144 1.00 46.44 83 ASN A O 1
ATOM 694 N N . SER A 1 84 ? 28.831 27.433 -30.848 1.00 51.84 84 SER A N 1
ATOM 695 C CA . SER A 1 84 ? 30.186 27.969 -30.665 1.00 51.84 84 SER A CA 1
ATOM 696 C C . SER A 1 84 ? 30.977 27.928 -31.959 1.00 51.84 84 SER A C 1
ATOM 698 O O . SER A 1 84 ? 30.667 27.062 -32.806 1.00 51.84 84 SER A O 1
#

Foldseek 3Di:
DDPPPPPPDPPDDPLALVCQLVVQLVVQQDCVNPVDDNVVSNVVSNVCSVVCSVVVSVVCVVVVGNPPVVVPPDDVPVVVVVPD